Protein AF-A0A7U4E9L3-F1 (afdb_monomer)

Organism: Mycoplasma putrefaciens (strain ATCC 15718 / NCTC 10155 / C30 KS-1 / KS-1) (NCBI:txid743965)

Nearest PDB structures (foldseek):
  1g73-assembly2_B  TM=3.379E-01  e=7.906E+00  Homo sapiens

Radius of gyration: 30.28 Å; Cα contacts (8 Å, |Δi|>4): 105; chains: 1; bounding box: 71×34×106 Å

pLDDT: mean 75.0, std 21.04, range [31.3, 93.44]

Structure (mmCIF, N/CA/C/O backbone):
data_AF-A0A7U4E9L3-F1
#
_entry.id   AF-A0A7U4E9L3-F1
#
loop_
_atom_site.group_PDB
_atom_site.id
_atom_site.type_symbol
_atom_site.label_atom_id
_atom_site.label_alt_id
_atom_site.label_comp_id
_atom_site.label_asym_id
_atom_site.label_entity_id
_atom_site.label_seq_id
_atom_site.pdbx_PDB_ins_code
_atom_site.Cartn_x
_atom_site.Cartn_y
_atom_site.Cartn_z
_atom_site.occupancy
_atom_site.B_iso_or_equiv
_atom_site.auth_seq_id
_atom_site.auth_comp_id
_atom_site.auth_asym_id
_atom_site.auth_atom_id
_atom_site.pdbx_PDB_model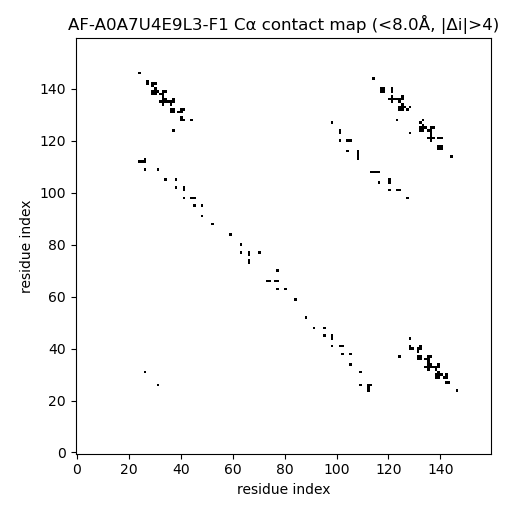_num
ATOM 1 N N . MET A 1 1 ? -46.296 18.972 74.743 1.00 32.91 1 MET A N 1
ATOM 2 C CA . MET A 1 1 ? -45.299 20.056 74.810 1.00 32.91 1 MET A CA 1
ATOM 3 C C . MET A 1 1 ? -44.707 20.184 73.409 1.00 32.91 1 MET A C 1
ATOM 5 O O . MET A 1 1 ? -44.101 19.221 72.967 1.00 32.91 1 MET A O 1
ATOM 9 N N . ASN A 1 2 ? -45.011 21.312 72.750 1.00 37.34 2 ASN A N 1
ATOM 10 C CA . ASN A 1 2 ? -44.477 21.914 71.504 1.00 37.34 2 ASN A CA 1
ATOM 11 C C . ASN A 1 2 ? -44.663 21.139 70.177 1.00 37.34 2 ASN A C 1
ATOM 13 O O . ASN A 1 2 ? -44.124 20.056 70.009 1.00 37.34 2 ASN A O 1
ATOM 17 N N . GLU A 1 3 ? -45.601 21.538 69.305 1.00 39.78 3 GLU A N 1
ATOM 18 C CA . GLU A 1 3 ? -45.585 22.632 68.289 1.00 39.78 3 GLU A CA 1
ATOM 19 C C . GLU A 1 3 ? -44.967 22.201 66.935 1.00 39.78 3 GLU A C 1
ATOM 21 O O . GLU A 1 3 ? -43.796 21.859 66.870 1.00 39.78 3 GLU A O 1
ATOM 26 N N . ILE A 1 4 ? -45.792 21.980 65.897 1.00 43.38 4 ILE A N 1
ATOM 27 C CA . ILE A 1 4 ? -46.120 22.883 64.757 1.00 43.38 4 ILE A CA 1
ATOM 28 C C . ILE A 1 4 ? -45.086 22.867 63.601 1.00 43.38 4 ILE A C 1
ATOM 30 O O . ILE A 1 4 ? -43.981 23.375 63.760 1.00 43.38 4 ILE A O 1
ATOM 34 N N . LYS A 1 5 ? -45.546 22.385 62.425 1.00 44.97 5 LYS A N 1
ATOM 35 C CA . LYS A 1 5 ? -45.321 22.816 61.008 1.00 44.97 5 LYS A CA 1
ATOM 36 C C . LYS A 1 5 ? -45.212 21.588 60.095 1.00 44.97 5 LYS A C 1
ATOM 38 O O . LYS A 1 5 ? -44.281 20.810 60.233 1.00 44.97 5 LYS A O 1
ATOM 43 N N . GLU A 1 6 ? -46.234 21.215 59.323 1.00 38.12 6 GLU A N 1
ATOM 44 C CA . GLU A 1 6 ? -46.829 21.903 58.158 1.00 38.12 6 GLU A CA 1
ATOM 45 C C . GLU A 1 6 ? -45.850 22.050 56.979 1.00 38.12 6 GLU A C 1
ATOM 47 O O . GLU A 1 6 ? -44.711 22.466 57.174 1.00 38.12 6 GLU A O 1
ATOM 52 N N . LEU A 1 7 ? -46.398 21.788 55.782 1.00 43.12 7 LEU A N 1
ATOM 53 C CA . LEU A 1 7 ? -45.979 22.221 54.439 1.00 43.12 7 LEU A CA 1
ATOM 54 C C . LEU A 1 7 ? -45.288 21.175 53.541 1.00 43.12 7 LEU A C 1
ATOM 56 O O . LEU A 1 7 ? -44.093 20.930 53.644 1.00 43.12 7 LEU A O 1
ATOM 60 N N . THR A 1 8 ? -46.119 20.625 52.631 1.00 37.34 8 THR A N 1
ATOM 61 C CA . THR A 1 8 ? -45.992 20.675 51.147 1.00 37.34 8 THR A CA 1
ATOM 62 C C . THR A 1 8 ? -44.632 20.307 50.546 1.00 37.34 8 THR A C 1
ATOM 64 O O . THR A 1 8 ? -43.600 20.819 50.938 1.00 37.34 8 THR A O 1
ATOM 67 N N . SER A 1 9 ? -44.528 19.508 49.494 1.00 37.94 9 SER A N 1
ATOM 68 C CA . SER A 1 9 ? -45.192 19.652 48.198 1.00 37.94 9 SER A CA 1
ATOM 69 C C . SER A 1 9 ? -44.690 18.488 47.345 1.00 37.94 9 SER A C 1
ATOM 71 O O . SER A 1 9 ? -43.528 18.113 47.467 1.00 37.94 9 SER A O 1
ATOM 73 N N . ASP A 1 10 ? -45.554 17.950 46.494 1.00 35.66 10 ASP A N 1
ATOM 74 C CA . ASP A 1 10 ? -45.240 17.433 45.160 1.00 35.66 10 ASP A CA 1
ATOM 75 C C . ASP A 1 10 ? -43.901 16.710 44.943 1.00 35.66 10 ASP A C 1
ATOM 77 O O . ASP A 1 10 ? -42.852 17.331 44.780 1.00 35.66 10 ASP A O 1
ATOM 81 N N . ASN A 1 11 ? -43.969 15.408 44.660 1.00 39.09 11 ASN A N 1
ATOM 82 C CA . ASN A 1 11 ? -43.362 14.994 43.398 1.00 39.09 11 ASN A CA 1
ATOM 83 C C . ASN A 1 11 ? -44.101 13.821 42.752 1.00 39.09 11 ASN A C 1
ATOM 85 O O . ASN A 1 11 ? -43.695 12.661 42.800 1.00 39.09 11 ASN A O 1
ATOM 89 N N . SER A 1 12 ? -45.200 14.166 42.086 1.00 41.28 12 SER A N 1
ATOM 90 C CA . SER A 1 12 ? -45.578 13.513 40.843 1.00 41.28 12 SER A CA 1
ATOM 91 C C . SER A 1 12 ? -44.498 13.769 39.780 1.00 41.28 12 SER A C 1
ATOM 93 O O . SER A 1 12 ? -44.442 14.837 39.176 1.00 41.28 12 SER A O 1
ATOM 95 N N . SER A 1 13 ? -43.671 12.773 39.506 1.00 37.16 13 SER A N 1
ATOM 96 C CA . SER A 1 13 ? -42.987 12.605 38.215 1.00 37.16 13 SER A CA 1
ATOM 97 C C . SER A 1 13 ? -42.685 11.111 38.062 1.00 37.16 13 SER A C 1
ATOM 99 O O . SER A 1 13 ? -41.652 10.605 38.470 1.00 37.16 13 SER A O 1
ATOM 101 N N . ASN A 1 14 ? -43.684 10.290 37.742 1.00 35.00 14 ASN A N 1
ATOM 102 C CA . ASN A 1 14 ? -44.243 10.141 36.399 1.00 35.00 14 ASN A CA 1
ATOM 103 C C . ASN A 1 14 ? -43.136 9.800 35.386 1.00 35.00 14 ASN A C 1
ATOM 105 O O . ASN A 1 14 ? -42.336 10.654 35.019 1.00 35.00 14 ASN A O 1
ATOM 109 N N . LEU A 1 15 ? -43.134 8.532 34.965 1.00 40.81 15 LEU A N 1
ATOM 110 C CA . LEU A 1 15 ? -42.388 7.972 33.841 1.00 40.81 15 LEU A CA 1
ATOM 111 C C . LEU A 1 15 ? -40.920 8.407 33.752 1.00 40.81 15 LEU A C 1
ATOM 113 O O . LEU A 1 15 ? -40.556 9.279 32.958 1.00 40.81 15 LEU A O 1
ATOM 117 N N . GLN A 1 16 ? -40.038 7.670 34.432 1.00 31.30 16 GLN A N 1
ATOM 118 C CA . GLN A 1 16 ? -38.688 7.529 33.904 1.00 31.30 16 GLN A CA 1
ATOM 119 C C . GLN A 1 16 ? -38.792 6.692 32.627 1.00 31.30 16 GLN A C 1
ATOM 121 O O . GLN A 1 16 ? -38.880 5.469 32.614 1.00 31.30 16 GLN A O 1
ATOM 126 N N . ASN A 1 17 ? -38.938 7.446 31.548 1.00 34.84 17 ASN A N 1
ATOM 127 C CA . ASN A 1 17 ? -38.885 7.061 30.163 1.00 34.84 17 ASN A CA 1
ATOM 128 C C . ASN A 1 17 ? -37.723 6.076 29.964 1.00 34.84 17 ASN A C 1
ATOM 130 O O . ASN A 1 17 ? -36.566 6.492 29.883 1.00 34.84 17 ASN A O 1
ATOM 134 N N . ASN A 1 18 ? -38.038 4.781 29.858 1.00 34.84 18 ASN A N 1
ATOM 135 C CA . ASN A 1 18 ? -37.150 3.732 29.354 1.00 34.84 18 ASN A CA 1
ATOM 136 C C . ASN A 1 18 ? -36.898 3.935 27.851 1.00 34.84 18 ASN A C 1
ATOM 138 O O . ASN A 1 18 ? -36.984 3.014 27.042 1.00 34.84 18 ASN A O 1
ATOM 142 N N . ASN A 1 19 ? -36.545 5.157 27.462 1.00 35.81 19 ASN A N 1
ATOM 143 C CA . ASN A 1 19 ? -35.717 5.366 26.304 1.00 35.81 19 ASN A CA 1
ATOM 144 C C . ASN A 1 19 ? -34.353 4.823 26.702 1.00 35.81 19 ASN A C 1
ATOM 146 O O . ASN A 1 19 ? -33.505 5.531 27.249 1.00 35.81 19 ASN A O 1
ATOM 150 N N . SER A 1 20 ? -34.181 3.530 26.421 1.00 39.34 20 SER A N 1
ATOM 151 C CA . SER A 1 20 ? -32.915 2.939 26.029 1.00 39.34 20 SER A CA 1
ATOM 152 C C . SER A 1 20 ? -32.295 3.886 25.010 1.00 39.34 20 SER A C 1
ATOM 154 O O . SER A 1 20 ? -32.502 3.825 23.799 1.00 39.34 20 SER A O 1
ATOM 156 N N . SER A 1 21 ? -31.586 4.874 25.543 1.00 33.22 21 SER A N 1
ATOM 157 C CA . SER A 1 21 ? -30.769 5.765 24.770 1.00 33.22 21 SER A CA 1
ATOM 158 C C . SER A 1 21 ? -29.737 4.833 24.181 1.00 33.22 21 SER A C 1
ATOM 160 O O . SER A 1 21 ? -28.826 4.356 24.860 1.00 33.22 21 SER A O 1
ATOM 162 N N . THR A 1 22 ? -29.974 4.493 22.916 1.00 38.19 22 THR A N 1
ATOM 163 C CA . THR A 1 22 ? -28.987 4.028 21.960 1.00 38.19 22 THR A CA 1
ATOM 164 C C . THR A 1 22 ? -27.812 4.968 22.154 1.00 38.19 22 THR A C 1
ATOM 166 O O . THR A 1 22 ? -27.785 6.064 21.594 1.00 38.19 22 THR A O 1
ATOM 169 N N . SER A 1 23 ? -26.915 4.643 23.091 1.00 38.84 23 SER A N 1
ATOM 170 C CA . SER A 1 23 ? -25.794 5.510 23.385 1.00 38.84 23 SER A CA 1
ATOM 171 C C . SER A 1 23 ? -25.009 5.434 22.103 1.00 38.84 23 SER A C 1
ATOM 173 O O . SER A 1 23 ? -24.458 4.375 21.804 1.00 38.84 23 SER A O 1
ATOM 175 N N . ASN A 1 24 ? -25.074 6.501 21.308 1.00 43.56 24 ASN A N 1
ATOM 176 C CA . ASN A 1 24 ? -24.236 6.700 20.145 1.00 43.56 24 ASN A CA 1
ATOM 177 C C . ASN A 1 24 ? -22.805 6.563 20.663 1.00 43.56 24 ASN A C 1
ATOM 179 O O . ASN A 1 24 ? -22.245 7.522 21.199 1.00 43.56 24 ASN A O 1
ATOM 183 N N . GLN A 1 25 ? -22.281 5.335 20.634 1.00 56.91 25 GLN A N 1
ATOM 184 C CA . GLN A 1 25 ? -20.994 4.967 21.197 1.00 56.91 25 GLN A CA 1
ATOM 185 C C . GLN A 1 25 ? -19.953 5.584 20.280 1.00 56.91 25 GLN A C 1
ATOM 187 O O . GLN A 1 25 ? -19.467 4.966 19.336 1.00 56.91 25 GLN A O 1
ATOM 192 N N . LYS A 1 26 ? -19.646 6.854 20.540 1.00 67.00 26 LYS A N 1
ATOM 193 C CA . LYS A 1 26 ? -18.622 7.574 19.805 1.00 67.00 26 LYS A CA 1
ATOM 194 C C . LYS A 1 26 ? -17.294 6.862 20.031 1.00 67.00 26 LYS A C 1
ATOM 196 O O . LYS A 1 26 ? -16.893 6.602 21.164 1.00 67.00 26 LYS A O 1
ATOM 201 N N . LEU A 1 27 ? -16.611 6.569 18.928 1.00 76.50 27 LEU A N 1
ATOM 202 C CA . LEU A 1 27 ? -15.251 6.041 18.938 1.00 76.50 27 LEU A CA 1
ATOM 203 C C . LEU A 1 27 ? -14.343 6.932 19.797 1.00 76.50 27 LEU A C 1
ATOM 205 O O . LEU A 1 27 ? -14.440 8.163 19.732 1.00 76.50 27 LEU A O 1
ATOM 209 N N . THR A 1 28 ? -13.438 6.319 20.563 1.00 84.12 28 THR A N 1
ATOM 210 C CA . THR A 1 28 ? -12.483 7.063 21.391 1.00 84.12 28 THR A CA 1
ATOM 211 C C . THR A 1 28 ? -11.630 7.992 20.529 1.00 84.12 28 THR A C 1
ATOM 213 O O . THR A 1 28 ? -11.332 7.715 19.363 1.00 84.12 28 THR A O 1
ATOM 216 N N . THR A 1 29 ? -11.192 9.107 21.114 1.00 85.06 29 THR A N 1
ATOM 217 C CA . THR A 1 29 ? -10.348 10.091 20.428 1.00 85.06 29 THR A CA 1
ATOM 218 C C . THR A 1 29 ? -9.090 9.441 19.852 1.00 85.06 29 THR A C 1
ATOM 220 O O . THR A 1 29 ? -8.773 9.681 18.690 1.00 85.06 29 THR A O 1
ATOM 223 N N . LYS A 1 30 ? -8.431 8.549 20.607 1.00 85.56 30 LYS A N 1
ATOM 224 C CA . LYS A 1 30 ? -7.247 7.798 20.152 1.00 85.56 30 LYS A CA 1
ATOM 225 C C . LYS A 1 30 ? -7.545 6.951 18.914 1.00 85.56 30 LYS A C 1
ATOM 227 O O . LYS A 1 30 ? -6.805 7.025 17.938 1.00 85.56 30 LYS A O 1
ATOM 232 N N . PHE A 1 31 ? -8.667 6.227 18.913 1.00 88.06 31 PHE A N 1
ATOM 233 C CA . PHE A 1 31 ? -9.081 5.416 17.769 1.00 88.06 31 PHE A CA 1
ATOM 234 C C . PHE A 1 31 ? -9.342 6.274 16.529 1.00 88.06 31 PHE A C 1
ATOM 236 O O . PHE A 1 31 ? -8.852 5.967 15.447 1.00 88.06 31 PHE A O 1
ATOM 243 N N . ARG A 1 32 ? -10.070 7.388 16.680 1.00 86.44 32 ARG A N 1
ATOM 244 C CA . ARG A 1 32 ? -10.360 8.308 15.567 1.00 86.44 32 ARG A CA 1
ATOM 245 C C . ARG A 1 32 ? -9.086 8.903 14.974 1.00 86.44 32 ARG A C 1
ATOM 247 O O . ARG A 1 32 ? -8.954 8.927 13.756 1.00 86.44 32 ARG A O 1
ATOM 254 N N . HIS A 1 33 ? -8.150 9.337 15.817 1.00 89.12 33 HIS A N 1
ATOM 255 C CA . HIS A 1 33 ? -6.853 9.838 15.358 1.00 89.12 33 HIS A CA 1
ATOM 256 C C . HIS A 1 33 ? -6.057 8.746 14.650 1.00 89.12 33 HIS A C 1
ATOM 258 O O . HIS A 1 33 ? -5.514 8.994 13.580 1.00 89.12 33 HIS A O 1
ATOM 264 N N . GLY A 1 34 ? -6.052 7.526 15.188 1.00 88.62 34 GLY A N 1
ATOM 265 C CA . GLY A 1 34 ? -5.390 6.399 14.548 1.00 88.62 34 GLY A CA 1
ATOM 266 C C . GLY A 1 34 ? -5.950 6.087 13.155 1.00 88.62 34 GLY A C 1
ATOM 267 O O . GLY A 1 34 ? -5.179 5.876 12.223 1.00 88.62 34 GLY A O 1
ATOM 268 N N . ILE A 1 35 ? -7.273 6.171 12.971 1.00 90.81 35 ILE A N 1
ATOM 269 C CA . ILE A 1 35 ? -7.900 6.041 11.648 1.00 90.81 35 ILE A CA 1
ATOM 270 C C . ILE A 1 35 ? -7.538 7.215 10.724 1.00 90.81 35 ILE A C 1
ATOM 272 O O . ILE A 1 35 ? -7.282 6.993 9.547 1.00 90.81 35 ILE A O 1
ATOM 276 N N . ILE A 1 36 ? -7.483 8.456 11.221 1.00 90.38 36 ILE A N 1
ATOM 277 C CA . ILE A 1 36 ? -7.090 9.626 10.409 1.00 90.38 36 ILE A CA 1
ATOM 278 C C . ILE A 1 36 ? -5.644 9.488 9.920 1.00 90.38 36 ILE A C 1
ATOM 280 O O . ILE A 1 36 ? -5.381 9.658 8.730 1.00 90.38 36 ILE A O 1
ATOM 284 N N . PHE A 1 37 ? -4.716 9.130 10.811 1.00 91.19 37 PHE A N 1
ATOM 285 C CA . PHE A 1 37 ? -3.331 8.849 10.432 1.00 91.19 37 PHE A CA 1
ATOM 286 C C . PHE A 1 37 ? -3.239 7.676 9.458 1.00 91.19 37 PHE A C 1
ATOM 288 O O . PHE A 1 37 ? -2.473 7.739 8.496 1.00 91.19 37 PHE A O 1
ATOM 295 N N . GLY A 1 38 ? -4.064 6.647 9.657 1.00 90.69 38 GLY A N 1
ATOM 296 C CA . GLY A 1 38 ? -4.169 5.526 8.737 1.00 90.69 38 GLY A CA 1
ATOM 297 C C . GLY A 1 38 ? -4.617 5.948 7.338 1.00 90.69 38 GLY A C 1
ATOM 298 O O . GLY A 1 38 ? -3.938 5.637 6.365 1.00 90.69 38 GLY A O 1
ATOM 299 N N . LEU A 1 39 ? -5.694 6.728 7.228 1.00 92.56 39 LEU A N 1
ATOM 300 C CA . LEU A 1 39 ? -6.197 7.254 5.956 1.00 92.56 39 LEU A CA 1
ATOM 301 C C . LEU A 1 39 ? -5.173 8.156 5.257 1.00 92.56 39 LEU A C 1
ATOM 303 O O . LEU A 1 39 ? -4.954 8.006 4.055 1.00 92.56 39 LEU A O 1
ATOM 307 N N . ALA A 1 40 ? -4.516 9.055 5.997 1.00 92.25 40 ALA A N 1
ATOM 308 C CA . ALA A 1 40 ? -3.465 9.914 5.454 1.00 92.25 40 ALA A CA 1
ATOM 309 C C . ALA A 1 40 ? -2.284 9.087 4.923 1.00 92.25 40 ALA A C 1
ATOM 311 O O . ALA A 1 40 ? -1.799 9.320 3.815 1.00 92.25 40 ALA A O 1
ATOM 312 N N . SER A 1 41 ? -1.862 8.072 5.681 1.00 93.38 41 SER A N 1
ATOM 313 C CA . SER A 1 41 ? -0.792 7.161 5.283 1.00 93.38 41 SER A CA 1
ATOM 314 C C . SER A 1 41 ? -1.159 6.341 4.043 1.00 93.38 41 SER A C 1
ATOM 316 O O . SER A 1 41 ? -0.343 6.207 3.131 1.00 93.38 41 SER A O 1
ATOM 318 N N . SER A 1 42 ? -2.382 5.816 3.968 1.00 92.44 42 SER A N 1
ATOM 319 C CA . SER A 1 42 ? -2.866 5.079 2.797 1.00 92.44 42 SER A CA 1
ATOM 320 C C . SER A 1 42 ? -2.959 5.964 1.562 1.00 92.44 42 SER A C 1
ATOM 322 O O . SER A 1 42 ? -2.510 5.557 0.491 1.00 92.44 42 SER A O 1
ATOM 324 N N . GLY A 1 43 ? -3.457 7.196 1.711 1.00 91.50 43 GLY A N 1
ATOM 325 C CA . GLY A 1 43 ? -3.476 8.188 0.637 1.00 91.50 43 GLY A CA 1
ATOM 326 C C . GLY A 1 43 ? -2.072 8.483 0.110 1.00 91.50 43 GLY A C 1
ATOM 327 O O . GLY A 1 43 ? -1.829 8.391 -1.094 1.00 91.50 43 GLY A O 1
ATOM 328 N N . MET A 1 44 ? -1.117 8.730 1.012 1.00 92.38 44 MET A N 1
ATOM 329 C CA . MET A 1 44 ? 0.283 8.955 0.646 1.00 92.38 44 MET A CA 1
ATOM 330 C C . MET A 1 44 ? 0.915 7.723 -0.022 1.00 92.38 44 MET A C 1
ATOM 332 O O . MET A 1 44 ? 1.669 7.858 -0.984 1.00 92.38 44 MET A O 1
ATOM 336 N N . SER A 1 45 ? 0.581 6.510 0.431 1.00 91.06 45 SER A N 1
ATOM 337 C CA . SER A 1 45 ? 1.069 5.261 -0.170 1.00 91.06 45 SER A CA 1
ATOM 338 C C . SER A 1 45 ? 0.544 5.053 -1.594 1.00 91.06 45 SER A C 1
ATOM 340 O O . SER A 1 45 ? 1.296 4.598 -2.461 1.00 91.06 45 SER A O 1
ATOM 342 N N . ILE A 1 46 ? -0.729 5.367 -1.854 1.00 92.38 46 ILE A N 1
ATOM 343 C CA . ILE A 1 46 ? -1.315 5.290 -3.201 1.00 92.38 46 ILE A CA 1
ATOM 344 C C . ILE A 1 46 ? -0.649 6.324 -4.111 1.00 92.38 46 ILE A C 1
ATOM 346 O O . ILE A 1 46 ? -0.174 5.972 -5.189 1.00 92.38 46 ILE A O 1
ATOM 350 N N . PHE A 1 47 ? -0.529 7.569 -3.647 1.00 92.56 47 PHE A N 1
ATOM 351 C CA . PHE A 1 47 ? 0.131 8.638 -4.393 1.00 92.56 47 PHE A CA 1
ATOM 352 C C . PHE A 1 47 ? 1.594 8.305 -4.720 1.00 92.56 47 PHE A C 1
ATOM 354 O O . PHE A 1 47 ? 2.021 8.421 -5.866 1.00 92.56 47 PHE A O 1
ATOM 361 N N . SER A 1 48 ? 2.352 7.805 -3.741 1.00 91.44 48 SER A N 1
ATOM 362 C CA . SER A 1 48 ? 3.731 7.347 -3.939 1.00 91.44 48 SER A CA 1
ATOM 363 C C . SER A 1 48 ? 3.820 6.195 -4.945 1.00 91.44 48 SER A C 1
ATOM 365 O O . SER A 1 48 ? 4.720 6.189 -5.780 1.00 91.44 48 SER A O 1
ATOM 367 N N . SER A 1 49 ? 2.873 5.250 -4.918 1.00 91.12 49 SER A N 1
ATOM 368 C CA . SER A 1 49 ? 2.822 4.152 -5.895 1.00 91.12 49 SER A CA 1
ATOM 369 C C . SER A 1 49 ? 2.560 4.665 -7.311 1.00 91.12 49 SER A C 1
ATOM 371 O O . SER A 1 49 ? 3.181 4.190 -8.259 1.00 91.12 49 SER A O 1
ATOM 373 N N . PHE A 1 50 ? 1.686 5.663 -7.457 1.00 90.81 50 PHE A N 1
ATOM 374 C CA . PHE A 1 50 ? 1.431 6.316 -8.738 1.00 90.81 50 PHE A CA 1
ATOM 375 C C . PHE A 1 50 ? 2.667 7.064 -9.255 1.00 90.81 50 PHE A C 1
ATOM 377 O O . PHE A 1 50 ? 3.064 6.877 -10.402 1.00 90.81 50 PHE A O 1
ATOM 384 N N . MET A 1 51 ? 3.335 7.843 -8.401 1.00 92.69 51 MET A N 1
ATOM 385 C CA . MET A 1 51 ? 4.578 8.524 -8.776 1.00 92.69 51 MET A CA 1
ATOM 386 C C . MET A 1 51 ? 5.684 7.535 -9.156 1.00 92.69 51 MET A C 1
ATOM 388 O O . MET A 1 51 ? 6.396 7.751 -10.135 1.00 92.69 51 MET A O 1
ATOM 392 N N . PHE A 1 52 ? 5.793 6.413 -8.439 1.00 91.25 52 PHE A N 1
ATOM 393 C CA . PHE A 1 52 ? 6.724 5.346 -8.791 1.00 91.25 52 PHE A CA 1
ATOM 394 C C . PHE A 1 52 ? 6.403 4.736 -10.161 1.00 91.25 52 PHE A C 1
ATOM 396 O O . PHE A 1 52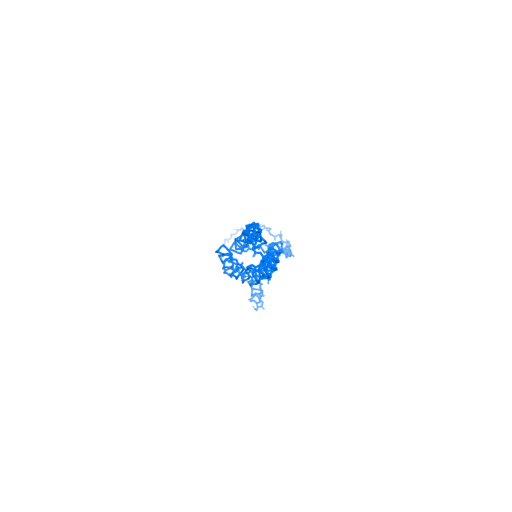 ? 7.319 4.557 -10.954 1.00 91.25 52 PHE A O 1
ATOM 403 N N . LEU A 1 53 ? 5.126 4.479 -10.482 1.00 90.81 53 LEU A N 1
ATOM 404 C CA . LEU A 1 53 ? 4.716 3.998 -11.810 1.00 90.81 53 LEU A CA 1
ATOM 405 C C . LEU A 1 53 ? 5.150 4.945 -12.927 1.00 90.81 53 LEU A C 1
ATOM 407 O O . LEU A 1 53 ? 5.664 4.485 -13.948 1.00 90.81 53 LEU A O 1
ATOM 411 N N . VAL A 1 54 ? 4.943 6.250 -12.742 1.00 91.00 54 VAL A N 1
ATOM 412 C CA . VAL A 1 54 ? 5.309 7.268 -13.735 1.00 91.00 54 VAL A CA 1
ATOM 413 C C . VAL A 1 54 ? 6.824 7.293 -13.933 1.00 91.00 54 VAL A C 1
ATOM 415 O O . VAL A 1 54 ? 7.292 7.109 -15.057 1.00 91.00 54 VAL A O 1
ATOM 418 N N . SER A 1 55 ? 7.596 7.430 -12.852 1.00 91.62 55 SER A N 1
ATOM 419 C CA . SER A 1 55 ? 9.063 7.465 -12.915 1.00 91.62 55 SER A CA 1
ATOM 420 C C . SER A 1 55 ? 9.650 6.176 -13.489 1.00 91.62 55 SER A C 1
ATOM 422 O O . SER A 1 55 ? 10.515 6.222 -14.361 1.00 91.62 55 SER A O 1
ATOM 424 N N . PHE A 1 56 ? 9.143 5.020 -13.055 1.00 89.44 56 PHE A N 1
ATOM 425 C CA . PHE A 1 56 ? 9.568 3.721 -13.564 1.00 89.44 56 PHE A CA 1
ATOM 426 C C . PHE A 1 56 ? 9.273 3.580 -15.059 1.00 89.44 56 PHE A C 1
ATOM 428 O O . PHE A 1 56 ? 10.131 3.126 -15.806 1.00 89.44 56 PHE A O 1
ATOM 435 N N . SER A 1 57 ? 8.106 4.034 -15.523 1.00 88.00 57 SER A N 1
ATOM 436 C CA . SER A 1 57 ? 7.750 3.977 -16.947 1.00 88.00 57 SER A CA 1
ATOM 437 C C . SER A 1 57 ? 8.658 4.862 -17.810 1.00 88.00 57 SER A C 1
ATOM 439 O O . SER A 1 57 ? 9.004 4.467 -18.923 1.00 88.00 57 SER A O 1
ATOM 441 N N . ILE A 1 58 ? 9.084 6.027 -17.302 1.00 90.50 58 ILE A N 1
ATOM 442 C CA . ILE A 1 58 ? 10.042 6.906 -17.994 1.00 90.50 58 ILE A CA 1
ATOM 443 C C . ILE A 1 58 ? 11.405 6.218 -18.117 1.00 90.50 58 ILE A C 1
ATOM 445 O O . ILE A 1 58 ? 11.939 6.123 -19.223 1.00 90.50 58 ILE A O 1
ATOM 449 N N . ILE A 1 59 ? 11.938 5.702 -17.005 1.00 88.62 59 ILE A N 1
ATOM 450 C CA . ILE A 1 59 ? 13.232 5.003 -16.978 1.00 88.62 59 ILE A CA 1
ATOM 451 C C . ILE A 1 59 ? 13.190 3.789 -17.907 1.00 88.62 59 ILE A C 1
ATOM 453 O O . ILE A 1 59 ? 14.072 3.614 -18.740 1.00 88.62 59 ILE A O 1
ATOM 457 N N . LEU A 1 60 ? 12.128 2.987 -17.824 1.00 87.00 60 LEU A N 1
ATOM 458 C CA . LEU A 1 60 ? 12.004 1.764 -18.605 1.00 87.00 60 LEU A CA 1
ATOM 459 C C . LEU A 1 60 ? 11.910 2.051 -20.105 1.00 87.00 60 LEU A C 1
ATOM 461 O O . LEU A 1 60 ? 12.524 1.340 -20.895 1.00 87.00 60 LEU A O 1
ATOM 465 N N . LYS A 1 61 ? 11.218 3.125 -20.505 1.00 85.62 61 LYS A N 1
ATOM 466 C CA . LYS A 1 61 ? 11.186 3.574 -21.903 1.00 85.62 61 LYS A CA 1
ATOM 467 C C . LYS A 1 61 ? 12.578 3.974 -22.403 1.00 85.62 61 LYS A C 1
ATOM 469 O O . LYS A 1 61 ? 12.955 3.586 -23.503 1.00 85.62 61 LYS A O 1
ATOM 474 N N . GLN A 1 62 ? 13.346 4.715 -21.603 1.00 86.81 62 GLN A N 1
ATOM 475 C CA . GLN A 1 62 ? 14.721 5.08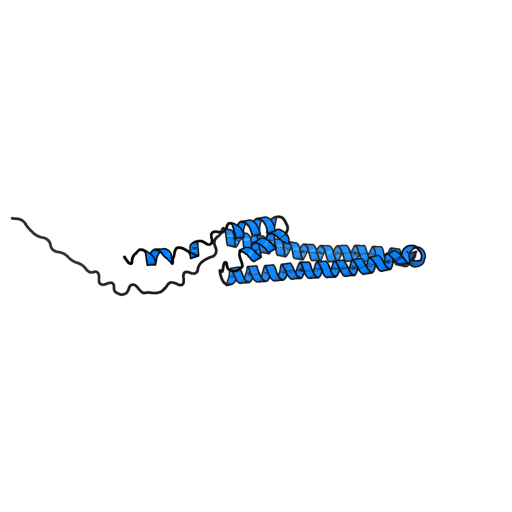4 -21.962 1.00 86.81 62 GLN A CA 1
ATOM 476 C C . GLN A 1 62 ? 15.625 3.851 -22.079 1.00 86.81 62 GLN A C 1
ATOM 478 O O . GLN A 1 62 ? 16.369 3.729 -23.048 1.00 86.81 62 GLN A O 1
ATOM 483 N N . SER A 1 63 ? 15.525 2.910 -21.136 1.00 83.88 63 SER A N 1
ATOM 484 C CA . SER A 1 63 ? 16.297 1.665 -21.166 1.00 83.88 63 SER A CA 1
ATOM 485 C C . SER A 1 63 ? 15.948 0.788 -22.368 1.00 83.88 63 SER A C 1
ATOM 487 O O . SER A 1 63 ? 16.852 0.248 -22.997 1.00 83.88 63 SER A O 1
ATOM 489 N N . MET A 1 64 ? 14.664 0.667 -22.719 1.00 79.56 64 MET A N 1
ATOM 490 C CA . MET A 1 64 ? 14.241 -0.098 -23.894 1.00 79.56 64 MET A CA 1
ATOM 491 C C . MET A 1 64 ? 14.764 0.506 -25.198 1.00 79.56 64 MET A C 1
ATOM 493 O O . MET A 1 64 ? 15.294 -0.238 -26.013 1.00 79.56 64 MET A O 1
ATOM 497 N N . ASN A 1 65 ? 14.712 1.833 -25.361 1.00 82.75 65 ASN A N 1
ATOM 498 C CA . ASN A 1 65 ? 15.252 2.490 -26.556 1.00 82.75 65 ASN A CA 1
ATOM 499 C C . ASN A 1 65 ? 16.754 2.203 -26.754 1.00 82.75 65 ASN A C 1
ATOM 501 O O . ASN A 1 65 ? 17.186 1.943 -27.869 1.00 82.75 65 ASN A O 1
ATOM 505 N N . ILE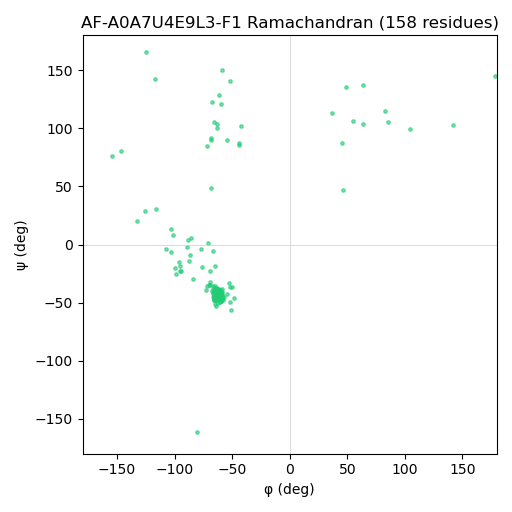 A 1 66 ? 17.546 2.210 -25.674 1.00 80.69 66 ILE A N 1
ATOM 506 C CA . ILE A 1 66 ? 18.989 1.909 -25.739 1.00 80.69 66 ILE A CA 1
ATOM 507 C C . ILE A 1 66 ? 19.239 0.443 -26.127 1.00 80.69 66 ILE A C 1
ATOM 509 O O . ILE A 1 66 ? 20.191 0.144 -26.847 1.00 80.69 66 ILE A O 1
ATOM 513 N N . ILE A 1 67 ? 18.412 -0.479 -25.626 1.00 78.00 67 ILE A N 1
ATOM 514 C CA . ILE A 1 67 ? 18.543 -1.913 -25.910 1.00 78.00 67 ILE A CA 1
ATOM 515 C C . ILE A 1 67 ? 18.108 -2.227 -27.345 1.00 78.00 67 ILE A C 1
ATOM 517 O O . ILE A 1 67 ? 18.769 -3.033 -27.994 1.00 78.00 67 ILE A O 1
ATOM 521 N N . ASP A 1 68 ? 17.052 -1.585 -27.853 1.00 73.44 68 ASP A N 1
ATOM 522 C CA . ASP A 1 68 ? 16.576 -1.763 -29.231 1.00 73.44 68 ASP A CA 1
ATOM 523 C C . ASP A 1 68 ? 17.665 -1.370 -30.253 1.00 73.44 68 ASP A C 1
ATOM 525 O O . ASP A 1 68 ? 17.936 -2.135 -31.179 1.00 73.44 68 ASP A O 1
ATOM 529 N N . ASP A 1 69 ? 18.385 -0.264 -30.020 1.00 76.50 69 ASP A N 1
ATOM 530 C CA . ASP A 1 69 ? 19.525 0.169 -30.853 1.00 76.50 69 ASP A CA 1
ATOM 531 C C . ASP A 1 69 ? 20.718 -0.811 -30.818 1.00 76.50 69 ASP A C 1
ATOM 533 O O . ASP A 1 69 ? 21.583 -0.785 -31.696 1.00 76.50 69 ASP A O 1
ATOM 537 N N . LYS A 1 70 ? 20.778 -1.697 -29.813 1.00 76.94 70 LYS A N 1
ATOM 538 C CA . LYS A 1 70 ? 21.868 -2.663 -29.585 1.00 76.94 70 LYS A CA 1
ATOM 539 C C . LYS A 1 70 ? 21.386 -4.114 -29.465 1.00 76.94 70 LYS A C 1
ATOM 541 O O . LYS A 1 70 ? 22.032 -4.940 -28.817 1.00 76.94 70 LYS A O 1
ATOM 546 N N . MET A 1 71 ? 20.269 -4.449 -30.114 1.00 65.38 71 MET A N 1
ATOM 547 C CA . MET A 1 71 ? 19.580 -5.747 -30.002 1.00 65.38 71 MET A CA 1
ATOM 548 C C . MET A 1 71 ? 20.485 -6.978 -30.187 1.00 65.38 71 MET A C 1
ATOM 550 O O . MET A 1 71 ? 20.321 -7.965 -29.469 1.00 65.38 71 MET A O 1
ATOM 554 N N . ASN A 1 72 ? 21.478 -6.916 -31.083 1.00 66.06 72 ASN A N 1
ATOM 555 C CA . ASN A 1 72 ? 22.413 -8.025 -31.318 1.00 66.06 72 ASN A CA 1
ATOM 556 C C . ASN A 1 72 ? 23.376 -8.290 -30.145 1.00 66.06 72 ASN A C 1
ATOM 558 O O . ASN A 1 72 ? 23.876 -9.404 -30.018 1.00 66.06 72 ASN A O 1
ATOM 562 N N . GLU A 1 73 ? 23.624 -7.303 -29.279 1.00 71.38 73 GLU A N 1
ATOM 563 C CA . GLU A 1 73 ? 24.498 -7.433 -28.102 1.00 71.38 73 GLU A CA 1
ATOM 564 C C . GLU A 1 73 ? 23.706 -7.768 -26.824 1.00 71.38 73 GLU A C 1
ATOM 566 O O . GLU A 1 73 ? 24.259 -8.338 -25.885 1.00 71.38 73 GLU A O 1
ATOM 571 N N . PHE A 1 74 ? 22.401 -7.456 -26.782 1.00 73.25 74 PHE A N 1
ATOM 572 C CA . PHE A 1 74 ? 21.608 -7.464 -25.544 1.00 73.25 74 PHE A CA 1
ATOM 573 C C . PHE A 1 74 ? 20.251 -8.182 -25.626 1.00 73.25 74 PHE A C 1
ATOM 575 O O . PHE A 1 74 ? 19.393 -7.972 -24.767 1.00 73.25 74 PHE A O 1
ATOM 582 N N . GLY A 1 75 ? 20.039 -9.073 -26.600 1.00 71.81 75 GLY A N 1
ATOM 583 C CA . GLY A 1 75 ? 18.762 -9.783 -26.776 1.00 71.81 75 GLY A CA 1
ATOM 584 C C . GLY A 1 75 ? 18.235 -10.504 -25.518 1.00 71.81 75 GLY A C 1
ATOM 585 O O . GLY A 1 75 ? 17.029 -10.515 -25.268 1.00 71.81 75 GLY A O 1
ATOM 586 N N . SER A 1 76 ? 19.119 -11.034 -24.662 1.00 75.62 76 SER A N 1
ATOM 587 C CA . SER A 1 76 ? 18.726 -11.638 -23.376 1.00 75.62 76 SER A CA 1
ATOM 588 C C . SER A 1 76 ? 18.237 -10.608 -22.348 1.00 75.62 76 SER A C 1
ATOM 590 O O . SER A 1 76 ? 17.294 -10.886 -21.605 1.00 75.62 76 SER A O 1
ATOM 592 N N . LEU A 1 77 ? 18.809 -9.398 -22.331 1.00 76.06 77 LEU A N 1
ATOM 593 C CA . LEU A 1 77 ? 18.395 -8.316 -21.432 1.00 76.06 77 LEU A CA 1
ATOM 594 C C . LEU A 1 77 ? 17.011 -7.770 -21.786 1.00 76.06 77 LEU A C 1
ATOM 596 O O . LEU A 1 77 ? 16.269 -7.392 -20.883 1.00 76.06 77 LEU A O 1
ATOM 600 N N . TRP A 1 78 ? 16.632 -7.770 -23.067 1.00 77.19 78 TRP A N 1
ATOM 601 C CA . TRP A 1 78 ? 15.316 -7.297 -23.506 1.00 77.19 78 TRP A CA 1
ATOM 602 C C . TRP A 1 78 ? 14.170 -8.132 -22.912 1.00 77.19 78 TRP A C 1
ATOM 604 O O . TRP A 1 78 ? 13.225 -7.589 -22.334 1.00 77.19 78 TRP A O 1
ATOM 614 N N . SER A 1 79 ? 14.291 -9.463 -22.970 1.00 78.56 79 SER A N 1
ATOM 615 C CA . SER A 1 79 ? 13.317 -10.396 -22.378 1.00 78.56 79 SER A CA 1
ATOM 616 C C . SER A 1 79 ? 13.232 -10.256 -20.850 1.00 78.56 79 SER A C 1
ATOM 618 O O . SER A 1 79 ? 12.143 -10.231 -20.263 1.00 7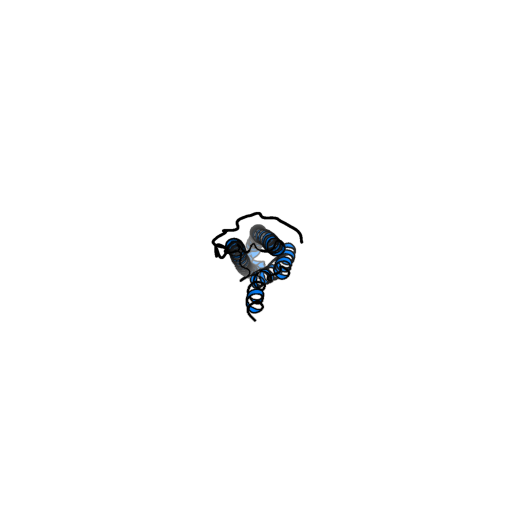8.56 79 SER A O 1
ATOM 620 N N . ILE A 1 80 ? 14.384 -10.070 -20.197 1.00 82.00 80 ILE A N 1
ATOM 621 C CA . ILE A 1 80 ? 14.462 -9.818 -18.754 1.00 82.00 80 ILE A CA 1
ATOM 622 C C . ILE A 1 80 ? 13.729 -8.515 -18.401 1.00 82.00 80 ILE A C 1
ATOM 624 O O . ILE A 1 80 ? 12.897 -8.507 -17.492 1.00 82.00 80 ILE A O 1
ATOM 628 N N . LEU A 1 81 ? 13.963 -7.428 -19.145 1.00 82.31 81 LEU A N 1
ATOM 629 C CA . LEU A 1 81 ? 13.344 -6.124 -18.888 1.00 82.31 81 LEU A CA 1
ATOM 630 C C . LEU A 1 81 ? 11.811 -6.173 -18.996 1.00 82.31 81 LEU A C 1
ATOM 632 O O . LEU A 1 81 ? 11.108 -5.618 -18.148 1.00 82.31 81 LEU A O 1
ATOM 636 N N . GLN A 1 82 ? 11.285 -6.876 -20.005 1.00 81.50 82 GLN A N 1
ATOM 637 C CA . GLN A 1 82 ? 9.841 -7.074 -20.195 1.00 81.50 82 GLN A CA 1
ATOM 638 C C . GLN A 1 82 ? 9.211 -7.896 -19.063 1.00 81.50 82 GLN A C 1
ATOM 640 O O . GLN A 1 82 ? 8.104 -7.600 -18.596 1.00 81.50 82 GLN A O 1
ATOM 645 N N . THR A 1 83 ? 9.933 -8.904 -18.574 1.00 86.62 83 THR A N 1
ATOM 646 C CA . THR A 1 83 ? 9.498 -9.714 -17.432 1.00 86.62 83 THR A CA 1
ATOM 647 C C . THR A 1 83 ? 9.443 -8.864 -16.159 1.00 86.62 83 THR A C 1
ATOM 649 O O . THR A 1 83 ? 8.414 -8.833 -15.481 1.00 86.62 83 THR A O 1
ATOM 652 N N . TYR A 1 84 ? 10.495 -8.088 -15.873 1.00 85.94 84 TYR A N 1
ATOM 653 C CA . TYR A 1 84 ? 10.534 -7.178 -14.721 1.00 85.94 84 TYR A CA 1
ATOM 654 C C . TYR A 1 84 ? 9.431 -6.121 -14.765 1.00 85.94 84 TYR A C 1
ATOM 656 O O . TYR A 1 84 ? 8.772 -5.884 -13.753 1.00 85.94 84 TYR A O 1
ATOM 664 N N . LYS A 1 85 ? 9.185 -5.527 -15.937 1.00 86.31 85 LYS A N 1
ATOM 665 C CA . LYS A 1 85 ? 8.074 -4.595 -16.162 1.00 86.31 85 LYS A CA 1
ATOM 666 C C . LYS A 1 85 ? 6.744 -5.204 -15.713 1.00 86.31 85 LYS A C 1
ATOM 668 O O . LYS A 1 85 ? 6.002 -4.586 -14.952 1.00 86.31 85 LYS A O 1
ATOM 673 N N . THR A 1 86 ? 6.466 -6.428 -16.155 1.00 88.12 86 THR A N 1
ATOM 674 C CA . THR A 1 86 ? 5.219 -7.138 -15.843 1.00 88.12 86 THR A CA 1
ATOM 675 C C . THR A 1 86 ? 5.092 -7.414 -14.345 1.00 88.12 86 THR A C 1
ATOM 677 O O . THR A 1 86 ? 4.066 -7.090 -13.745 1.00 88.12 86 THR A O 1
ATOM 680 N N . ILE A 1 87 ? 6.150 -7.940 -13.720 1.00 90.62 87 ILE A N 1
ATOM 681 C CA . ILE A 1 87 ? 6.176 -8.236 -12.279 1.00 90.62 87 ILE A CA 1
ATOM 682 C C . ILE A 1 87 ? 5.931 -6.966 -11.455 1.00 90.62 87 ILE A C 1
ATOM 684 O O . ILE A 1 87 ? 5.126 -6.979 -10.523 1.00 90.62 87 ILE A O 1
ATOM 688 N N . ILE A 1 88 ? 6.583 -5.857 -11.811 1.00 90.31 88 ILE A N 1
ATOM 689 C CA . ILE A 1 88 ? 6.465 -4.587 -11.087 1.00 90.31 88 ILE A CA 1
ATOM 690 C C . ILE A 1 88 ? 5.043 -4.027 -11.187 1.00 90.31 88 ILE A C 1
ATOM 692 O O . ILE A 1 88 ? 4.489 -3.601 -10.172 1.00 90.31 88 ILE A O 1
ATOM 696 N N . TYR A 1 89 ? 4.409 -4.079 -12.362 1.00 89.12 89 TYR A N 1
ATOM 697 C CA . TYR A 1 89 ? 3.018 -3.642 -12.497 1.00 89.12 89 TYR A CA 1
ATOM 698 C C . TYR A 1 89 ? 2.049 -4.491 -11.673 1.00 89.12 89 TYR A C 1
ATOM 700 O O . TYR A 1 89 ? 1.192 -3.930 -10.989 1.00 89.12 89 TYR A O 1
ATOM 708 N N . ILE A 1 90 ? 2.210 -5.818 -11.676 1.00 92.06 90 ILE A N 1
ATOM 709 C CA . ILE A 1 90 ? 1.390 -6.723 -10.857 1.00 92.06 90 ILE A CA 1
ATOM 710 C C . ILE A 1 90 ? 1.576 -6.408 -9.368 1.00 92.06 90 ILE A C 1
ATOM 712 O O . ILE A 1 90 ? 0.596 -6.261 -8.638 1.00 92.06 90 ILE A O 1
ATOM 716 N N . PHE A 1 91 ? 2.822 -6.247 -8.918 1.00 90.94 91 PHE A N 1
ATOM 717 C CA . PHE A 1 91 ? 3.128 -5.922 -7.527 1.00 90.94 91 PHE A CA 1
ATOM 718 C C . PHE A 1 91 ? 2.484 -4.599 -7.091 1.00 90.94 91 PHE A C 1
ATOM 720 O O . PHE A 1 91 ? 1.859 -4.526 -6.031 1.00 90.94 91 PHE A O 1
ATOM 727 N N . ILE A 1 92 ? 2.581 -3.558 -7.920 1.00 90.81 92 ILE A N 1
ATOM 728 C CA . ILE A 1 92 ? 1.978 -2.253 -7.628 1.00 90.81 92 ILE A CA 1
ATOM 729 C C . ILE A 1 92 ? 0.453 -2.347 -7.605 1.00 90.81 92 ILE A C 1
ATOM 731 O O . ILE A 1 92 ? -0.177 -1.774 -6.715 1.00 90.81 92 ILE A O 1
ATOM 735 N N . PHE A 1 93 ? -0.145 -3.094 -8.534 1.00 89.94 93 PHE A N 1
ATOM 736 C CA . PHE A 1 93 ? -1.587 -3.309 -8.561 1.00 89.94 93 PHE A CA 1
ATOM 737 C C . PHE A 1 93 ? -2.081 -3.973 -7.270 1.00 89.94 93 PHE A C 1
ATOM 739 O O . PHE A 1 93 ? -3.002 -3.464 -6.630 1.00 89.94 93 PHE A O 1
ATOM 746 N N . ILE A 1 94 ? -1.418 -5.048 -6.829 1.00 91.62 94 ILE A N 1
ATOM 747 C CA . ILE A 1 94 ? -1.727 -5.725 -5.560 1.00 91.62 94 ILE A CA 1
ATOM 748 C C . ILE A 1 94 ? -1.571 -4.753 -4.386 1.00 91.62 94 ILE A C 1
ATOM 750 O O . ILE A 1 94 ? -2.457 -4.663 -3.534 1.00 91.62 94 ILE A O 1
ATOM 754 N N . ARG A 1 95 ? -0.479 -3.980 -4.352 1.00 89.25 95 ARG A N 1
ATOM 755 C CA . ARG A 1 95 ? -0.226 -2.995 -3.291 1.00 89.25 95 ARG A CA 1
ATOM 756 C C . ARG A 1 95 ? -1.346 -1.954 -3.197 1.00 89.25 95 ARG A C 1
ATOM 758 O O . ARG A 1 95 ? -1.797 -1.646 -2.094 1.00 89.25 95 ARG A O 1
ATOM 765 N N . ILE A 1 96 ? -1.807 -1.423 -4.330 1.00 91.12 96 ILE A N 1
ATOM 766 C CA . ILE A 1 96 ? -2.918 -0.461 -4.380 1.00 91.12 96 ILE A CA 1
ATOM 767 C C . ILE A 1 96 ? -4.215 -1.124 -3.914 1.00 91.12 96 ILE A C 1
ATOM 769 O O . ILE A 1 96 ? -4.930 -0.546 -3.098 1.00 91.12 96 ILE A O 1
ATOM 773 N N . LEU A 1 97 ? -4.496 -2.347 -4.370 1.00 91.81 97 LEU A N 1
ATOM 774 C CA . LEU A 1 97 ? -5.704 -3.083 -4.002 1.00 91.81 97 LEU A CA 1
ATOM 775 C C . LEU A 1 97 ? -5.802 -3.289 -2.483 1.00 91.81 97 LE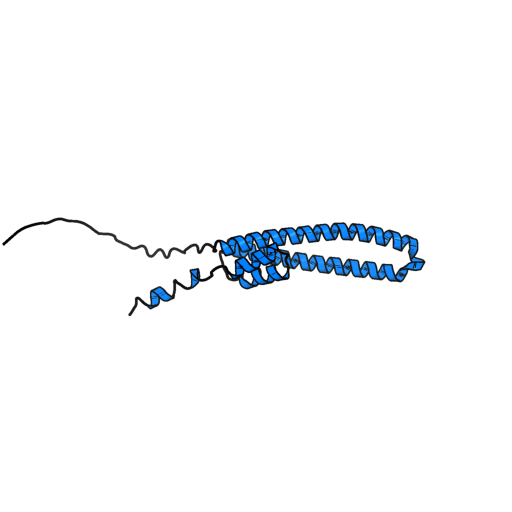U A C 1
ATOM 777 O O . LEU A 1 97 ? -6.848 -3.018 -1.893 1.00 91.81 97 LEU A O 1
ATOM 781 N N . VAL A 1 98 ? -4.699 -3.668 -1.830 1.00 92.38 98 VAL A N 1
ATOM 782 C CA . VAL A 1 98 ? -4.639 -3.800 -0.364 1.00 92.38 98 VAL A CA 1
ATOM 783 C C . VAL A 1 98 ? -4.930 -2.466 0.333 1.00 92.38 98 VAL A C 1
ATOM 785 O O . VAL A 1 98 ? -5.708 -2.430 1.288 1.00 92.38 98 VAL A O 1
ATOM 788 N N . GLN A 1 99 ? -4.371 -1.356 -0.159 1.00 92.31 99 GLN A N 1
ATOM 789 C CA . GLN A 1 99 ? -4.622 -0.027 0.412 1.00 92.31 99 GLN A CA 1
ATOM 790 C C . GLN A 1 99 ? -6.078 0.429 0.224 1.00 92.31 99 GLN A C 1
ATOM 792 O O . GLN A 1 99 ? -6.654 1.028 1.131 1.00 92.31 99 GLN A O 1
ATOM 797 N N . VAL A 1 100 ? -6.717 0.100 -0.902 1.00 92.56 100 VAL A N 1
ATOM 798 C CA . VAL A 1 100 ? -8.141 0.396 -1.133 1.00 92.56 100 VAL A CA 1
ATOM 799 C C . VAL A 1 100 ? -9.029 -0.373 -0.153 1.00 92.56 100 VAL A C 1
ATOM 801 O O . VAL A 1 100 ? -9.906 0.224 0.472 1.00 92.56 100 VAL A O 1
ATOM 804 N N . VAL A 1 101 ? -8.781 -1.673 0.042 1.00 92.75 101 VAL A N 1
ATOM 805 C CA . VAL A 1 101 ? -9.521 -2.489 1.023 1.00 92.75 101 VAL A CA 1
ATOM 806 C C . VAL A 1 101 ? -9.378 -1.908 2.432 1.00 92.75 101 VAL A C 1
ATOM 808 O O . VAL A 1 101 ? -10.364 -1.783 3.161 1.00 92.75 101 VAL A O 1
ATOM 811 N N . LEU A 1 102 ? -8.167 -1.491 2.801 1.00 92.69 102 LEU A N 1
ATOM 812 C CA . LEU A 1 102 ? -7.879 -0.867 4.088 1.00 92.69 102 LEU A CA 1
ATOM 813 C C . LEU A 1 102 ? -8.659 0.446 4.287 1.00 92.69 102 LEU A C 1
ATOM 815 O O . LEU A 1 102 ? -9.270 0.646 5.339 1.00 92.69 102 LEU A O 1
ATOM 819 N N . ILE A 1 103 ? -8.699 1.313 3.268 1.00 93.44 103 ILE A N 1
ATOM 820 C CA . ILE A 1 103 ? -9.483 2.558 3.284 1.00 93.44 103 ILE A CA 1
ATOM 821 C C . ILE A 1 103 ? -10.973 2.250 3.464 1.00 93.44 103 ILE A C 1
ATOM 823 O O . ILE A 1 103 ? -11.625 2.863 4.310 1.00 93.44 103 ILE A O 1
ATOM 827 N N . ILE A 1 104 ? -11.515 1.274 2.729 1.00 93.00 104 ILE A N 1
ATOM 828 C CA . ILE A 1 104 ? -12.924 0.868 2.846 1.00 93.00 104 ILE A CA 1
ATOM 829 C C . ILE A 1 104 ? -13.233 0.407 4.276 1.00 93.00 104 ILE A C 1
ATOM 831 O O . ILE A 1 104 ? -14.218 0.854 4.867 1.00 93.00 104 ILE A O 1
ATOM 835 N N . LEU A 1 105 ? -12.381 -0.438 4.866 1.00 91.06 105 LEU A N 1
ATOM 836 C CA . LEU A 1 105 ? -12.549 -0.905 6.245 1.00 91.06 105 LEU A CA 1
ATOM 837 C C . LEU A 1 105 ? -12.512 0.251 7.249 1.00 91.06 105 LEU A C 1
ATOM 839 O O . LEU A 1 105 ? -13.363 0.309 8.140 1.00 91.06 105 LEU A O 1
ATOM 843 N N . MET A 1 106 ? -11.585 1.197 7.092 1.00 89.88 106 MET A N 1
ATOM 844 C CA . MET A 1 106 ? -11.505 2.394 7.933 1.00 89.88 106 MET A CA 1
ATOM 845 C C . MET A 1 106 ? -12.759 3.269 7.822 1.00 89.88 106 MET A C 1
ATOM 847 O O . MET A 1 106 ? -13.323 3.670 8.842 1.00 89.88 106 MET A O 1
ATOM 851 N N . VAL A 1 107 ? -13.249 3.514 6.605 1.00 90.00 107 VAL A N 1
ATOM 852 C CA . VAL A 1 107 ? -14.462 4.310 6.360 1.00 90.00 107 VAL A CA 1
ATOM 853 C C . VAL A 1 107 ? -15.700 3.628 6.942 1.00 90.00 107 VAL A C 1
ATOM 855 O O . VAL A 1 107 ? -16.501 4.278 7.614 1.00 90.00 107 VAL A O 1
ATOM 858 N N . ILE A 1 108 ? -15.855 2.314 6.746 1.00 89.31 108 ILE A N 1
ATOM 859 C CA . ILE A 1 108 ? -16.964 1.542 7.328 1.00 89.31 108 ILE A CA 1
ATOM 860 C C . ILE A 1 108 ? -16.922 1.615 8.855 1.00 89.31 108 ILE A C 1
ATOM 862 O O . ILE A 1 108 ? -17.957 1.816 9.489 1.00 89.31 108 ILE A O 1
ATOM 866 N N . THR A 1 109 ? -15.734 1.473 9.437 1.00 86.00 109 THR A N 1
ATOM 867 C CA . THR A 1 109 ? -15.508 1.519 10.885 1.00 86.00 109 THR A CA 1
ATOM 868 C C . THR A 1 109 ? -15.890 2.884 11.461 1.00 86.00 109 THR A C 1
ATOM 870 O O . THR A 1 109 ? -16.592 2.940 12.470 1.00 86.00 109 THR A O 1
ATOM 873 N N . LEU A 1 110 ? -15.526 3.981 10.785 1.00 85.81 110 LEU A N 1
ATOM 874 C CA . LEU A 1 110 ? -15.940 5.337 11.160 1.00 85.81 110 LEU A CA 1
ATOM 875 C C . LEU A 1 110 ? -17.451 5.547 11.016 1.00 85.81 110 LEU A C 1
ATOM 877 O O . LEU A 1 110 ? -18.079 6.082 11.927 1.00 85.81 110 LEU A O 1
ATOM 881 N N . LYS A 1 111 ? -18.046 5.107 9.899 1.00 85.81 111 LYS A N 1
ATOM 882 C CA . LYS A 1 111 ? -19.477 5.296 9.615 1.00 85.81 111 LYS A CA 1
ATOM 883 C C . LYS A 1 111 ? -20.363 4.506 10.577 1.00 85.81 111 LYS A C 1
ATOM 885 O O . LYS A 1 111 ? -21.373 5.023 11.039 1.00 85.81 111 LYS A O 1
ATOM 890 N N . LYS A 1 112 ? -19.992 3.257 10.871 1.00 83.94 112 LYS A N 1
ATOM 891 C CA . LYS A 1 112 ? -20.744 2.355 11.759 1.00 83.94 112 LYS A CA 1
ATOM 892 C C . LYS A 1 112 ? -20.343 2.473 13.233 1.00 83.94 112 LYS A C 1
ATOM 894 O O . LYS A 1 112 ? -20.916 1.762 14.047 1.00 83.94 112 LYS A O 1
ATOM 899 N N . GLN A 1 113 ? -19.356 3.314 13.560 1.00 80.31 113 GLN A N 1
ATOM 900 C CA . GLN A 1 113 ? -18.813 3.500 14.914 1.00 80.31 113 GLN A CA 1
ATOM 901 C C . GLN A 1 113 ? -18.530 2.170 15.637 1.00 80.31 113 GLN A C 1
ATOM 903 O O . GLN A 1 113 ? -18.916 1.966 16.782 1.00 80.31 113 GLN A O 1
ATOM 908 N N . THR A 1 114 ? -17.875 1.232 14.948 1.00 80.38 114 THR A N 1
ATOM 909 C CA . THR A 1 114 ? -17.649 -0.132 15.454 1.00 80.38 114 THR A CA 1
ATOM 910 C C . THR A 1 114 ? -16.167 -0.437 15.623 1.00 80.38 114 THR A C 1
ATOM 912 O O . THR A 1 114 ? -15.359 -0.066 14.780 1.00 80.38 114 THR A O 1
ATOM 915 N N . TYR A 1 115 ? -15.807 -1.180 16.672 1.00 83.50 115 TYR A N 1
ATOM 916 C CA . TYR A 1 115 ? -14.448 -1.694 16.880 1.00 83.50 115 TYR A CA 1
ATOM 917 C C . TYR A 1 115 ? -14.205 -3.064 16.228 1.00 83.50 115 TYR A C 1
ATOM 919 O O . TYR A 1 115 ? -13.115 -3.614 16.365 1.00 83.50 115 TYR A O 1
ATOM 927 N N . LYS A 1 116 ? -15.183 -3.618 15.492 1.00 83.44 116 LYS A N 1
ATOM 928 C CA . LYS A 1 116 ? -15.123 -4.981 14.927 1.00 83.44 116 LYS A CA 1
ATOM 929 C C . LYS A 1 116 ? -13.848 -5.256 14.119 1.00 83.44 116 LYS A C 1
ATOM 931 O O . LYS A 1 116 ? -13.313 -6.356 14.175 1.00 83.44 116 LYS A O 1
ATOM 936 N N . TYR A 1 117 ? -13.348 -4.256 13.394 1.00 86.38 117 TYR A N 1
ATOM 937 C CA . TYR A 1 117 ? -12.161 -4.380 12.543 1.00 86.38 117 TYR A CA 1
ATOM 938 C C . TYR A 1 117 ? -10.901 -3.748 13.154 1.00 86.38 117 TYR A C 1
ATOM 940 O O . TYR A 1 117 ? -9.912 -3.579 12.448 1.00 86.38 117 TYR A O 1
ATOM 948 N N . LYS A 1 118 ? -10.911 -3.407 14.453 1.00 87.00 118 LYS A N 1
ATOM 949 C CA . LYS A 1 118 ? -9.814 -2.712 15.154 1.00 87.00 118 LYS A CA 1
ATOM 950 C C . LYS A 1 118 ? -8.458 -3.385 14.929 1.00 87.00 118 LYS A C 1
ATOM 952 O O . LYS A 1 118 ? -7.529 -2.742 14.451 1.00 87.00 118 LYS A O 1
ATOM 957 N N . VAL A 1 119 ? -8.359 -4.676 15.252 1.00 89.31 119 VAL A N 1
ATOM 958 C CA . VAL A 1 119 ? -7.097 -5.430 15.151 1.00 89.31 119 VAL A CA 1
ATOM 959 C C . VAL A 1 119 ? -6.670 -5.571 13.693 1.00 89.31 119 VAL A C 1
ATOM 961 O O . VAL A 1 119 ? -5.521 -5.301 13.366 1.00 89.31 119 VAL A O 1
ATOM 964 N N . LEU A 1 120 ? -7.608 -5.919 12.807 1.00 90.62 120 LEU A N 1
ATOM 965 C CA . LEU A 1 120 ? -7.330 -6.108 11.384 1.00 90.62 120 LEU A CA 1
ATOM 966 C C . LEU A 1 120 ? -6.781 -4.828 10.735 1.00 90.62 120 LEU A C 1
ATOM 968 O O . LEU A 1 120 ? -5.756 -4.876 10.063 1.00 90.62 120 LEU A O 1
ATOM 972 N N . ILE A 1 121 ? -7.431 -3.684 10.973 1.00 91.31 121 ILE A N 1
ATOM 973 C CA . ILE A 1 121 ? -7.003 -2.382 10.444 1.00 91.31 121 ILE A CA 1
ATOM 974 C C . ILE A 1 121 ? -5.632 -2.002 11.001 1.00 91.31 121 ILE A C 1
ATOM 976 O O . ILE A 1 121 ? -4.777 -1.564 10.238 1.00 91.31 121 ILE A O 1
ATOM 980 N N . ALA A 1 122 ? -5.406 -2.178 12.306 1.00 91.19 122 ALA A N 1
ATOM 981 C CA . ALA A 1 122 ? -4.135 -1.819 12.923 1.00 91.19 122 ALA A CA 1
ATOM 982 C C . ALA A 1 122 ? -2.964 -2.655 12.400 1.00 91.19 122 ALA A C 1
ATOM 984 O O . ALA A 1 122 ? -1.923 -2.097 12.065 1.00 91.19 122 ALA A O 1
ATOM 985 N N . VAL A 1 123 ? -3.135 -3.975 12.300 1.00 92.38 123 VAL A N 1
ATOM 986 C CA . VAL A 1 123 ? -2.089 -4.873 11.796 1.00 92.38 123 VAL A CA 1
ATOM 987 C C . VAL A 1 123 ? -1.789 -4.568 10.336 1.00 92.38 123 VAL A C 1
ATOM 989 O O . VAL A 1 123 ? -0.625 -4.392 9.985 1.00 92.38 123 VAL A O 1
ATOM 992 N N . LEU A 1 124 ? -2.821 -4.439 9.496 1.00 90.62 124 LEU A N 1
ATOM 993 C CA . LEU A 1 124 ? -2.625 -4.082 8.094 1.00 90.62 124 LEU A CA 1
ATOM 994 C C . LEU A 1 124 ? -1.923 -2.721 7.961 1.00 90.62 124 LEU A C 1
ATOM 996 O O . LEU A 1 124 ? -0.984 -2.604 7.185 1.00 90.62 124 LEU A O 1
ATOM 1000 N N . LEU A 1 125 ? -2.294 -1.720 8.764 1.00 91.12 125 LEU A N 1
ATOM 1001 C CA . LEU A 1 125 ? -1.606 -0.428 8.780 1.00 91.12 125 LEU A CA 1
ATOM 1002 C C . LEU A 1 125 ? -0.120 -0.557 9.117 1.00 91.12 125 LEU A C 1
ATOM 1004 O O . LEU A 1 125 ? 0.702 0.052 8.440 1.00 91.12 125 LEU A O 1
ATOM 1008 N N . ILE A 1 126 ? 0.230 -1.353 10.126 1.00 91.00 126 ILE A N 1
ATOM 1009 C CA . ILE A 1 126 ? 1.622 -1.524 10.558 1.00 91.00 126 ILE A CA 1
ATOM 1010 C C . ILE A 1 126 ? 2.457 -2.224 9.479 1.00 91.00 126 ILE A C 1
ATOM 1012 O O . ILE A 1 126 ? 3.590 -1.817 9.240 1.00 91.00 126 ILE A O 1
ATOM 1016 N N . ILE A 1 127 ? 1.916 -3.251 8.813 1.00 90.56 127 ILE A N 1
ATOM 1017 C CA . ILE A 1 127 ? 2.690 -4.045 7.844 1.00 90.56 127 ILE A CA 1
ATOM 1018 C C . ILE A 1 127 ? 2.737 -3.419 6.444 1.00 90.56 127 ILE A C 1
ATOM 1020 O O . ILE A 1 127 ? 3.701 -3.640 5.716 1.00 90.56 127 ILE A O 1
ATOM 1024 N N . THR A 1 128 ? 1.709 -2.666 6.028 1.00 85.81 128 THR A N 1
ATOM 1025 C CA . THR A 1 128 ? 1.607 -2.164 4.642 1.00 85.81 128 THR A CA 1
ATOM 1026 C C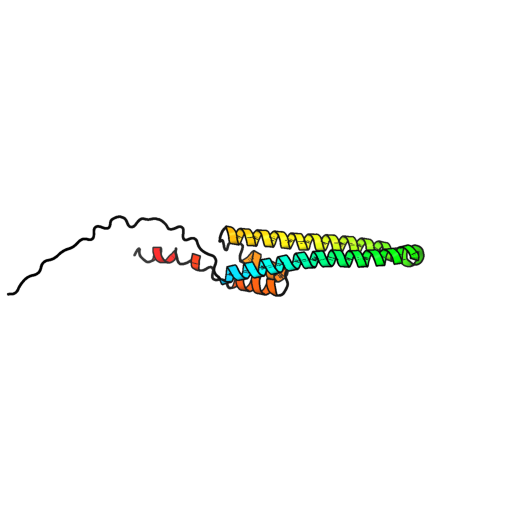 . THR A 1 128 ? 1.966 -0.692 4.479 1.00 85.81 128 THR A C 1
ATOM 1028 O O . THR A 1 128 ? 1.992 -0.196 3.346 1.00 85.81 128 THR A O 1
ATOM 1031 N N . SER A 1 129 ? 2.207 0.026 5.576 1.00 85.75 129 SER A N 1
ATOM 1032 C CA . SER A 1 129 ? 2.378 1.479 5.561 1.00 85.75 129 SER A CA 1
ATOM 1033 C C . SER A 1 129 ? 3.696 1.937 6.185 1.00 85.75 129 SER A C 1
ATOM 1035 O O . SER A 1 129 ? 4.385 1.184 6.861 1.00 85.75 129 SER A O 1
ATOM 1037 N N . GLY A 1 130 ? 4.055 3.201 5.936 1.00 82.88 130 GLY A N 1
ATOM 1038 C CA . GLY A 1 130 ? 5.221 3.841 6.549 1.00 82.88 130 GLY A CA 1
ATOM 1039 C C . GLY A 1 130 ? 4.950 4.351 7.970 1.00 82.88 130 GLY A C 1
ATOM 1040 O O . GLY A 1 130 ? 3.964 3.986 8.607 1.00 82.88 130 GLY A O 1
ATOM 1041 N N . LEU A 1 131 ? 5.803 5.264 8.443 1.00 88.50 131 LEU A N 1
ATOM 1042 C 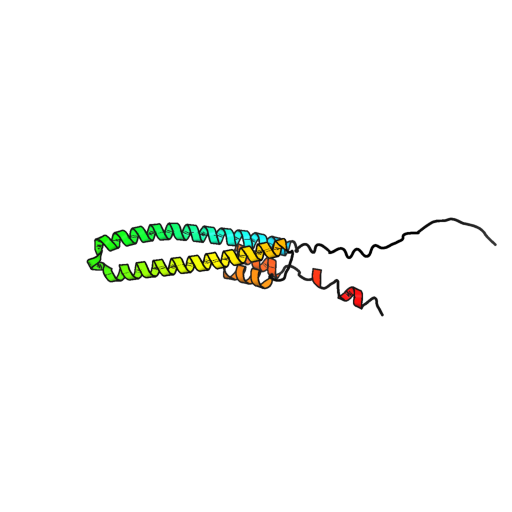CA . LEU A 1 131 ? 5.807 5.779 9.821 1.00 88.50 131 LEU A CA 1
ATOM 1043 C C . LEU A 1 131 ? 4.419 6.216 10.336 1.00 88.50 131 LEU A C 1
ATOM 1045 O O . LEU A 1 131 ? 4.012 5.843 11.432 1.00 88.50 131 LEU A O 1
ATOM 1049 N N . LEU A 1 132 ? 3.670 6.969 9.521 1.00 87.19 132 LEU A N 1
ATOM 1050 C CA . LEU A 1 132 ? 2.325 7.454 9.859 1.00 87.19 132 LEU A CA 1
ATOM 1051 C C . LEU A 1 132 ? 1.319 6.314 10.053 1.00 87.19 132 LEU A C 1
ATOM 1053 O O . LEU A 1 132 ? 0.488 6.377 10.957 1.00 87.19 132 LEU A O 1
ATOM 1057 N N . GLY A 1 133 ? 1.402 5.264 9.237 1.00 88.00 133 GLY A N 1
ATOM 1058 C CA . GLY A 1 133 ? 0.536 4.100 9.374 1.00 88.00 133 GLY A CA 1
ATOM 1059 C C . GLY A 1 133 ? 0.890 3.257 10.595 1.00 88.00 133 GLY A C 1
ATOM 1060 O O . GLY A 1 133 ? -0.016 2.800 11.283 1.00 88.00 133 GLY A O 1
ATOM 1061 N N . ILE A 1 134 ? 2.176 3.147 10.944 1.00 91.69 134 ILE A N 1
ATOM 1062 C CA . ILE A 1 134 ? 2.615 2.490 12.185 1.00 91.69 134 ILE A CA 1
ATOM 1063 C C . ILE A 1 134 ? 2.058 3.234 13.405 1.00 91.69 134 ILE A C 1
ATOM 1065 O O . ILE A 1 134 ? 1.416 2.623 14.260 1.00 91.69 134 ILE A O 1
ATOM 1069 N N . ILE A 1 135 ? 2.231 4.559 13.461 1.00 91.06 135 ILE A N 1
ATOM 1070 C CA . ILE A 1 135 ? 1.695 5.397 14.547 1.00 91.06 135 ILE A CA 1
ATOM 1071 C C . ILE A 1 135 ? 0.167 5.265 14.613 1.00 91.06 135 ILE A C 1
ATOM 1073 O O . ILE A 1 135 ? -0.393 5.053 15.690 1.00 91.06 135 ILE A O 1
ATOM 1077 N N . GLY A 1 136 ? -0.512 5.328 13.463 1.00 88.44 136 GLY A N 1
ATOM 1078 C CA . GLY A 1 136 ? -1.960 5.153 13.372 1.00 88.44 136 GLY A CA 1
ATOM 1079 C C . GLY A 1 136 ? -2.432 3.785 13.871 1.00 88.44 136 GLY A C 1
ATOM 1080 O O . GLY A 1 136 ? -3.371 3.708 14.663 1.00 88.44 136 GLY A O 1
ATOM 1081 N N . GLY A 1 137 ? -1.748 2.709 13.477 1.00 89.69 137 GLY A N 1
ATOM 1082 C CA . GLY A 1 137 ? -2.041 1.344 13.909 1.00 89.69 137 GLY A CA 1
ATOM 1083 C C . GLY A 1 137 ? -1.851 1.148 15.413 1.00 89.69 137 GLY A C 1
ATOM 1084 O O . GLY A 1 137 ? -2.725 0.584 16.071 1.00 89.69 137 GLY A O 1
ATOM 1085 N N . ILE A 1 138 ? -0.773 1.689 15.989 1.00 91.94 138 ILE A N 1
ATOM 1086 C CA . ILE A 1 138 ? -0.536 1.643 17.440 1.00 91.94 138 ILE A CA 1
ATOM 1087 C C . ILE A 1 138 ? -1.638 2.403 18.189 1.00 91.94 138 ILE A C 1
ATOM 1089 O O . ILE A 1 138 ? -2.208 1.864 19.137 1.00 91.94 138 ILE A O 1
ATOM 1093 N N . LEU A 1 139 ? -1.999 3.613 17.741 1.00 90.12 139 LEU A N 1
ATOM 1094 C CA . LEU A 1 139 ? -3.086 4.405 18.334 1.00 90.12 139 LEU A CA 1
ATOM 1095 C C . LEU A 1 139 ? -4.432 3.668 18.309 1.00 90.12 139 LEU A C 1
ATOM 1097 O O . LEU A 1 139 ? -5.196 3.749 19.273 1.00 90.12 139 LEU A O 1
ATOM 1101 N N . ILE A 1 140 ? -4.712 2.933 17.228 1.00 90.06 140 ILE A N 1
ATOM 1102 C CA . ILE A 1 140 ? -5.898 2.078 17.113 1.00 90.06 140 ILE A CA 1
ATOM 1103 C C . ILE A 1 140 ? -5.846 0.937 18.135 1.00 90.06 140 ILE A C 1
ATOM 1105 O O . ILE A 1 140 ? -6.866 0.667 18.767 1.00 90.06 140 ILE A O 1
ATOM 1109 N N . LEU A 1 141 ? -4.695 0.282 18.333 1.00 89.81 141 LEU A N 1
ATOM 1110 C CA . LEU A 1 141 ? -4.547 -0.842 19.270 1.00 89.81 141 LEU A CA 1
ATOM 1111 C C . LEU A 1 141 ? -4.734 -0.420 20.729 1.00 89.81 141 LEU A C 1
ATOM 1113 O O . LEU A 1 141 ? -5.510 -1.055 21.447 1.00 89.81 141 LEU A O 1
ATOM 1117 N N . ILE A 1 142 ? -4.089 0.674 21.142 1.00 89.31 142 ILE A N 1
ATOM 1118 C CA . ILE A 1 142 ? -4.141 1.178 22.525 1.00 89.31 142 ILE A CA 1
ATOM 1119 C C . ILE A 1 142 ? -5.441 1.922 22.858 1.00 89.31 142 ILE A C 1
ATOM 1121 O O . ILE A 1 142 ? -5.622 2.392 23.979 1.00 89.31 142 ILE A O 1
ATOM 1125 N N . ALA A 1 143 ? -6.331 2.109 21.883 1.00 85.44 143 ALA A N 1
ATOM 1126 C CA . ALA A 1 143 ? -7.614 2.746 22.117 1.00 85.44 143 ALA A CA 1
ATOM 1127 C C . ALA A 1 143 ? -8.503 1.855 22.994 1.00 85.44 143 ALA A C 1
ATOM 1129 O O . ALA A 1 143 ? -8.808 0.727 22.605 1.00 85.44 143 ALA A O 1
ATOM 1130 N N . ASP A 1 144 ? -8.957 2.362 24.141 1.00 73.62 144 ASP A N 1
ATOM 1131 C CA . ASP A 1 144 ? -9.814 1.603 25.051 1.00 73.62 144 ASP A CA 1
ATOM 1132 C C . ASP A 1 144 ? -11.123 1.171 24.386 1.00 73.62 144 ASP A C 1
ATOM 1134 O O . ASP A 1 144 ? -11.935 1.990 23.951 1.00 73.62 144 ASP A O 1
ATOM 1138 N N . THR A 1 145 ? -11.336 -0.144 24.351 1.00 66.62 145 THR A N 1
ATOM 1139 C CA . THR A 1 145 ? -12.585 -0.775 23.900 1.00 66.62 145 THR A CA 1
ATOM 1140 C C . THR A 1 145 ? -13.605 -0.908 25.046 1.00 66.62 145 THR A C 1
ATOM 1142 O O . THR A 1 145 ? -14.769 -1.216 24.810 1.00 66.62 145 THR A O 1
ATOM 1145 N N . ASN A 1 146 ? -13.189 -0.632 26.292 1.00 50.44 146 ASN A N 1
ATOM 1146 C CA . ASN A 1 146 ? -13.942 -0.885 27.532 1.00 50.44 146 ASN A CA 1
ATOM 1147 C C . ASN A 1 146 ? -15.159 0.021 27.783 1.00 50.44 146 ASN A C 1
ATOM 1149 O O . ASN A 1 146 ? -15.885 -0.188 28.751 1.00 50.44 146 ASN A O 1
ATOM 1153 N N . SER A 1 147 ? -15.475 0.948 26.878 1.00 47.22 147 SER A N 1
ATOM 1154 C CA . SER A 1 147 ? -16.808 1.573 26.855 1.00 47.22 147 SER A CA 1
ATOM 1155 C C . SER A 1 147 ? -17.927 0.578 26.485 1.00 47.22 147 SER A C 1
ATOM 1157 O O . SER A 1 147 ? -19.102 0.936 26.559 1.00 47.22 147 SER A O 1
ATOM 1159 N N . GLN A 1 148 ? -17.580 -0.667 26.122 1.00 46.28 148 GLN A N 1
ATOM 1160 C CA . GLN A 1 148 ? -18.522 -1.753 25.829 1.00 46.28 148 GLN A CA 1
ATOM 1161 C C . GLN A 1 148 ? -18.741 -2.753 26.981 1.00 46.28 148 GLN A C 1
ATOM 1163 O O . GLN A 1 148 ? -19.774 -3.411 26.990 1.00 46.28 148 GLN A O 1
ATOM 1168 N N . THR A 1 149 ? -17.838 -2.853 27.964 1.00 39.56 149 THR A N 1
ATOM 1169 C CA . THR A 1 149 ? -17.890 -3.912 29.001 1.00 39.56 149 THR A CA 1
ATOM 1170 C C . THR A 1 149 ? -18.605 -3.475 30.286 1.00 39.56 149 THR A C 1
ATOM 1172 O O . THR A 1 149 ? -19.122 -4.306 31.023 1.00 39.56 149 THR A O 1
ATOM 1175 N N . ASN A 1 150 ? -18.690 -2.168 30.561 1.00 35.84 150 ASN A N 1
ATOM 1176 C CA . ASN A 1 150 ? -19.209 -1.663 31.841 1.00 35.84 150 ASN A CA 1
ATOM 1177 C C . ASN A 1 150 ? -20.744 -1.504 31.903 1.00 35.84 150 ASN A C 1
ATOM 1179 O O . ASN A 1 150 ? -21.268 -0.983 32.878 1.00 35.84 150 ASN A O 1
ATOM 1183 N N . LYS A 1 151 ? -21.486 -1.922 30.868 1.00 41.34 151 LYS A N 1
ATOM 1184 C CA . LYS A 1 151 ? -22.962 -1.930 30.913 1.00 41.34 151 LYS A CA 1
ATOM 1185 C C . LYS A 1 151 ? -23.555 -3.278 31.321 1.00 41.34 151 LYS A C 1
ATOM 1187 O O . LYS A 1 151 ? -24.689 -3.305 31.763 1.00 41.34 151 LYS A O 1
ATOM 1192 N N . THR A 1 152 ? -22.802 -4.371 31.229 1.00 41.62 152 THR A N 1
ATOM 1193 C CA . THR A 1 152 ? -23.333 -5.720 31.497 1.00 41.62 152 THR A CA 1
ATOM 1194 C C . THR A 1 152 ? -23.061 -6.219 32.916 1.00 41.62 152 THR A C 1
ATOM 1196 O O . THR A 1 152 ? -23.666 -7.193 33.341 1.00 41.62 152 THR A O 1
ATOM 1199 N N . VAL A 1 153 ? -22.145 -5.581 33.655 1.00 43.31 153 VAL A N 1
ATOM 1200 C CA . VAL A 1 153 ? -21.750 -6.025 35.007 1.00 43.31 153 VAL A CA 1
ATOM 1201 C C . VAL A 1 153 ? -22.460 -5.226 36.109 1.00 43.31 153 VAL A C 1
ATOM 1203 O O . VAL A 1 153 ? -22.683 -5.757 37.190 1.00 43.31 153 VAL A O 1
ATOM 1206 N N . GLY A 1 154 ? -22.882 -3.986 35.830 1.00 38.94 154 GLY A N 1
ATOM 1207 C CA . GLY A 1 154 ? -23.645 -3.168 36.783 1.00 38.94 154 GLY A CA 1
ATOM 1208 C C . GLY A 1 154 ? -25.067 -3.681 37.037 1.00 38.94 154 GLY A C 1
ATOM 1209 O O . GLY A 1 154 ? -25.529 -3.644 38.168 1.00 38.94 154 GLY A O 1
ATOM 1210 N N . GLU A 1 155 ? -25.731 -4.247 36.023 1.00 43.62 155 GLU A N 1
ATOM 1211 C CA . GLU A 1 155 ? -27.100 -4.780 36.163 1.00 43.62 155 GLU A CA 1
ATOM 1212 C C . GLU A 1 155 ? -27.155 -6.134 36.901 1.00 43.62 155 GLU A C 1
ATOM 1214 O O . GLU A 1 155 ? -28.198 -6.510 37.433 1.00 43.62 155 GLU A O 1
ATOM 1219 N N . ALA A 1 156 ? -26.035 -6.862 36.983 1.00 41.94 156 ALA A N 1
ATOM 1220 C CA . ALA A 1 156 ? -25.969 -8.167 37.649 1.00 41.94 156 ALA A CA 1
ATOM 1221 C C . ALA A 1 156 ? -25.680 -8.084 39.161 1.00 41.94 156 ALA A C 1
ATOM 1223 O O . ALA A 1 156 ? -25.849 -9.080 39.858 1.00 41.94 156 ALA A O 1
ATOM 1224 N N . ASN A 1 157 ? -25.245 -6.925 39.669 1.00 42.81 157 ASN A N 1
ATOM 1225 C CA . ASN A 1 157 ? -24.863 -6.744 41.077 1.00 42.81 157 ASN A CA 1
ATOM 1226 C C . ASN A 1 157 ? -25.868 -5.925 41.904 1.00 42.81 157 ASN A C 1
ATOM 1228 O O . ASN A 1 157 ? -25.685 -5.801 43.110 1.00 42.81 157 ASN A O 1
ATOM 1232 N N . GLU A 1 158 ? -26.924 -5.390 41.288 1.00 43.47 158 GLU A N 1
ATOM 1233 C CA . GLU A 1 158 ? -28.015 -4.690 41.994 1.00 43.47 158 GLU A CA 1
ATOM 1234 C C . GLU A 1 158 ? -29.271 -5.566 42.171 1.00 43.47 158 GLU A C 1
ATOM 1236 O O . GLU A 1 158 ? -30.314 -5.085 42.605 1.00 43.47 158 GLU A O 1
ATOM 1241 N N . SER A 1 159 ? -29.186 -6.859 41.839 1.00 44.41 159 SER A N 1
ATOM 1242 C CA . SER A 1 159 ? -30.294 -7.824 41.925 1.00 44.41 159 SER A CA 1
ATOM 1243 C C . SER A 1 159 ? -30.059 -8.967 42.929 1.00 44.41 159 SER A C 1
ATOM 1245 O O . SER A 1 159 ? -30.597 -10.062 42.752 1.00 44.41 159 SER A O 1
ATOM 1247 N N . GLN A 1 160 ? -29.301 -8.713 44.005 1.00 34.62 160 GLN A N 1
ATOM 1248 C CA . GLN A 1 160 ? -29.255 -9.578 45.195 1.00 34.62 160 GLN A CA 1
ATOM 1249 C C . GLN A 1 160 ? -29.719 -8.845 46.449 1.00 34.62 160 GLN A C 1
ATOM 1251 O O . GLN A 1 160 ? -29.261 -7.702 46.662 1.00 34.62 160 GLN A O 1
#

Mean predicted aligned error: 13.54 Å

Solvent-accessible surface area (backbone atoms only — not comparable to full-atom values): 9275 Å² total; per-residue (Å²): 135,85,86,93,81,88,82,88,78,84,82,91,71,78,76,86,68,83,67,77,68,76,68,79,58,70,67,47,70,48,31,54,50,10,48,51,32,32,49,54,32,41,53,51,51,48,52,51,52,52,52,47,51,53,54,49,51,54,53,51,52,54,52,48,55,58,42,64,80,37,39,92,83,37,57,70,56,54,59,49,52,56,50,52,52,52,52,51,52,52,53,50,51,53,55,46,51,54,44,50,53,50,48,50,52,50,49,52,31,64,75,67,48,47,69,87,54,41,68,64,54,20,52,50,26,43,75,76,40,59,73,51,6,35,54,9,15,50,33,32,66,74,30,78,69,62,89,68,59,70,69,69,57,61,69,67,70,74,74,120

Foldseek 3Di:
DDDDDDDDDDDDDDDPDPPPPPPPLAFDPLLVLLLVLLLVQLVVQLVVLVVCLVVVVVVLVVVLVVCVVVCVPQVVVNVVSVVVNVVSVVVSVVLNVLSVVLNVVSVCCNVVVDCPCLQVSLVSLCPNGPPSSPSSSVSSVPGDPCVPVVPPVVVVPVPD

Secondary structure (DSSP, 8-state):
-------------------------PPPHHHHHHHHHHHHHHHHHHHHHHHHHHHHHHHHHHHHHHHHTTHHHHHHHHHHHHHHHHHHHHHHHHHHHHHHHHHHHHHHHHHHT--TTHHHHHHHHHHHS-HHHHHHHHHHHTS--GGGTTTSSTTTSS--

Sequence (160 aa):
MNEIKELTSDNSSNLQNNNSSTSNQKLTTKFRHGIIFGLASSGMSIFSSFMFLVSFSIILKQSMNIIDDKMNEFGSLWSILQTYKTIIYIFIFIRILVQVVLIILMVITLKKQTYKYKVLIAVLLIITSGLLGIIGGILILIADTNSQT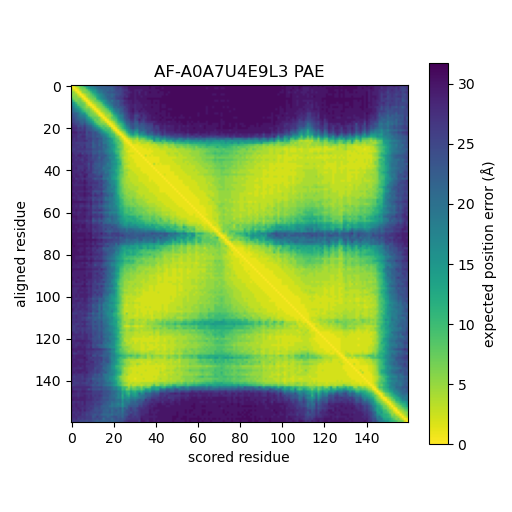NKTVGEANESQ